Protein AF-A0A7X1LPP1-F1 (afdb_monomer_lite)

Structure (mmCIF, N/CA/C/O backbone):
data_AF-A0A7X1LPP1-F1
#
_entry.id   AF-A0A7X1LPP1-F1
#
loop_
_atom_site.group_PDB
_atom_site.id
_atom_site.type_symbol
_atom_site.label_atom_id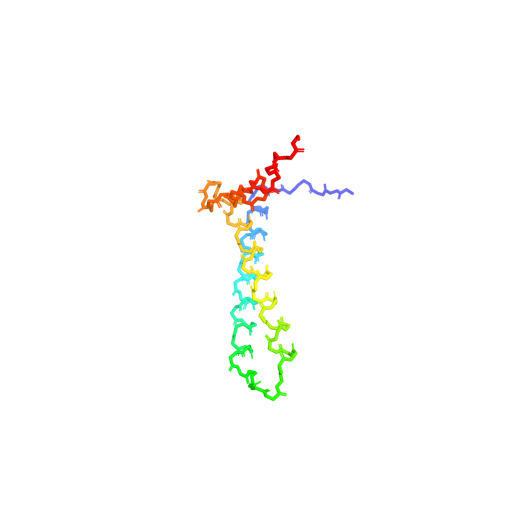
_atom_site.label_alt_id
_atom_site.label_comp_id
_atom_site.label_asym_id
_atom_site.label_entity_id
_atom_site.label_seq_id
_atom_site.pdbx_PDB_ins_code
_atom_site.Cartn_x
_atom_site.Cartn_y
_atom_site.Cartn_z
_atom_site.occupancy
_atom_site.B_iso_or_equiv
_atom_site.auth_seq_id
_atom_site.auth_comp_id
_atom_site.auth_asym_id
_atom_site.auth_atom_id
_atom_site.pdbx_PDB_model_num
ATOM 1 N N . MET A 1 1 ? 29.010 12.708 -6.241 1.00 47.41 1 MET A N 1
ATOM 2 C CA . MET A 1 1 ? 29.017 11.731 -7.346 1.00 47.41 1 MET A CA 1
ATOM 3 C C . MET A 1 1 ? 27.863 10.787 -7.102 1.00 47.41 1 MET A C 1
ATOM 5 O O . MET A 1 1 ? 27.934 10.008 -6.163 1.00 47.41 1 MET A O 1
ATOM 9 N N . THR A 1 2 ? 26.758 10.926 -7.829 1.00 56.72 2 THR A N 1
ATOM 10 C CA . THR A 1 2 ? 25.744 9.869 -7.843 1.00 56.72 2 THR A CA 1
ATOM 11 C C . THR A 1 2 ? 26.350 8.718 -8.625 1.00 56.72 2 THR A C 1
ATOM 13 O O . THR A 1 2 ? 26.602 8.860 -9.819 1.00 56.72 2 THR A O 1
ATOM 16 N N . ASP A 1 3 ? 26.668 7.632 -7.925 1.00 79.94 3 ASP A N 1
ATOM 17 C CA . ASP A 1 3 ? 27.076 6.385 -8.563 1.00 79.94 3 ASP A CA 1
ATOM 18 C C . ASP A 1 3 ? 26.017 6.011 -9.598 1.00 79.94 3 ASP A C 1
ATOM 20 O O . ASP A 1 3 ? 24.817 6.065 -9.306 1.00 79.94 3 ASP A O 1
ATOM 24 N N . VAL A 1 4 ? 26.449 5.699 -10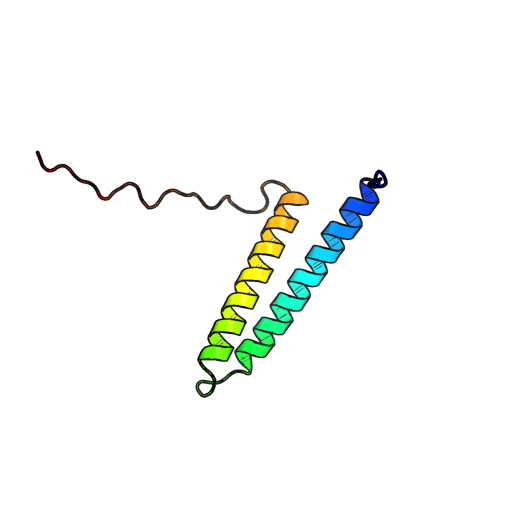.818 1.00 79.69 4 VAL A N 1
ATOM 25 C CA . VAL A 1 4 ? 25.536 5.238 -11.863 1.00 79.69 4 VAL A CA 1
ATOM 26 C C . VAL A 1 4 ? 24.982 3.901 -11.388 1.00 79.69 4 VAL A C 1
ATOM 28 O O . VAL A 1 4 ? 25.704 2.916 -11.277 1.00 79.69 4 VAL A O 1
ATOM 31 N N . VAL A 1 5 ? 23.701 3.890 -11.032 1.00 81.25 5 VAL 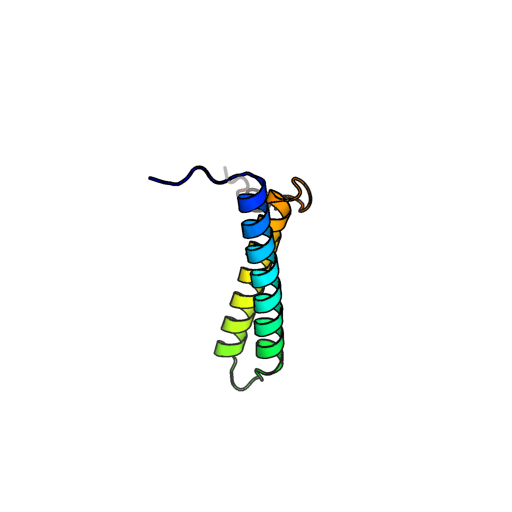A N 1
ATOM 32 C CA . VAL A 1 5 ? 23.030 2.701 -10.514 1.00 81.25 5 VAL A CA 1
ATOM 33 C C . VAL A 1 5 ? 22.569 1.853 -11.695 1.00 81.25 5 VAL A C 1
ATOM 35 O O . VAL A 1 5 ? 21.893 2.365 -12.587 1.00 81.25 5 VAL A O 1
ATOM 38 N N . ASP A 1 6 ? 22.914 0.564 -11.689 1.00 87.56 6 ASP A N 1
ATOM 39 C CA . ASP A 1 6 ? 22.400 -0.394 -12.672 1.00 87.56 6 ASP A CA 1
ATOM 40 C C . ASP A 1 6 ? 20.861 -0.468 -12.605 1.00 87.56 6 ASP A C 1
ATOM 42 O O . ASP A 1 6 ? 20.251 -0.319 -11.539 1.00 87.56 6 ASP A O 1
ATOM 46 N N . SER A 1 7 ? 20.226 -0.715 -13.750 1.00 89.94 7 SER A N 1
ATOM 47 C CA . SER A 1 7 ? 18.774 -0.868 -13.864 1.00 89.94 7 SER A CA 1
ATOM 48 C C . SER A 1 7 ? 18.222 -1.950 -12.930 1.00 89.94 7 SER A C 1
ATOM 50 O O . SER A 1 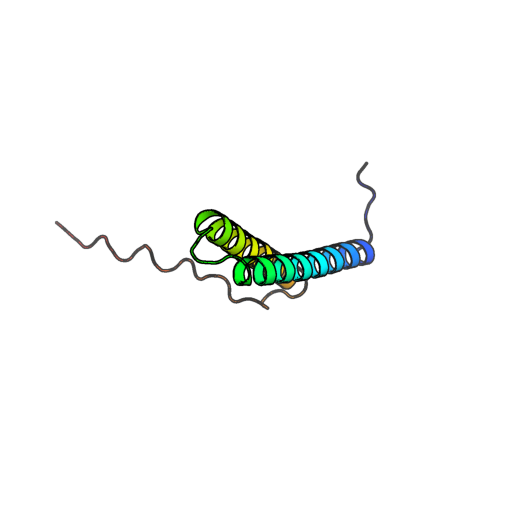7 ? 17.156 -1.756 -12.345 1.00 89.94 7 SER A O 1
ATOM 52 N N . ASP A 1 8 ? 18.966 -3.031 -12.692 1.00 93.06 8 ASP A N 1
ATOM 53 C CA . ASP A 1 8 ? 18.577 -4.082 -11.747 1.00 93.06 8 ASP A CA 1
ATOM 54 C C . ASP A 1 8 ? 18.545 -3.577 -10.304 1.00 93.06 8 ASP A C 1
ATOM 56 O O . ASP A 1 8 ? 17.676 -3.950 -9.511 1.00 93.06 8 ASP A O 1
ATOM 60 N N . GLU A 1 9 ? 19.483 -2.705 -9.940 1.00 95.44 9 GLU A N 1
ATOM 61 C CA . GLU A 1 9 ? 19.517 -2.115 -8.607 1.00 95.44 9 GLU A CA 1
ATOM 62 C C . GLU A 1 9 ? 18.396 -1.085 -8.422 1.00 95.44 9 GLU A C 1
ATOM 64 O O . GLU A 1 9 ? 17.776 -1.036 -7.356 1.00 95.44 9 GLU A O 1
ATOM 69 N N . LEU A 1 10 ? 18.058 -0.319 -9.464 1.00 94.31 10 LEU A N 1
ATOM 70 C CA . LEU A 1 10 ? 16.865 0.531 -9.452 1.00 94.31 10 LEU A CA 1
ATOM 71 C C . LEU A 1 10 ? 15.591 -0.306 -9.285 1.00 94.31 10 LEU A C 1
ATOM 73 O O . LEU A 1 10 ? 14.770 -0.001 -8.415 1.00 94.31 10 LEU A O 1
ATOM 77 N N . LEU A 1 11 ? 15.452 -1.393 -10.048 1.00 95.50 11 LEU A N 1
ATOM 78 C CA . LEU A 1 11 ? 14.308 -2.298 -9.964 1.00 95.50 11 LEU A CA 1
ATOM 79 C C . LEU A 1 11 ? 14.174 -2.903 -8.561 1.00 95.50 11 LEU A C 1
ATOM 81 O O . LEU A 1 11 ? 13.089 -2.858 -7.975 1.00 95.50 11 LEU A O 1
ATOM 85 N N . ARG A 1 12 ? 15.276 -3.390 -7.973 1.00 96.12 12 ARG A N 1
ATOM 86 C CA . ARG A 1 12 ? 15.296 -3.907 -6.594 1.00 96.12 12 ARG A CA 1
ATOM 87 C C . ARG A 1 12 ? 14.837 -2.863 -5.579 1.00 96.12 12 ARG A C 1
ATOM 89 O O . ARG A 1 12 ? 14.051 -3.178 -4.685 1.00 96.12 12 ARG A O 1
ATOM 96 N N . ARG A 1 13 ? 15.288 -1.612 -5.705 1.00 96.44 13 ARG A N 1
ATOM 97 C CA . ARG A 1 13 ? 14.883 -0.522 -4.799 1.00 96.44 13 ARG A CA 1
ATOM 98 C C . ARG A 1 13 ? 13.404 -0.183 -4.924 1.00 96.44 13 ARG A C 1
ATOM 100 O O . ARG A 1 13 ? 12.747 -0.015 -3.898 1.00 96.44 13 ARG A O 1
ATOM 107 N N . ILE A 1 14 ? 12.877 -0.122 -6.145 1.00 96.38 14 ILE A N 1
ATOM 108 C CA . ILE A 1 14 ? 11.457 0.153 -6.399 1.00 96.38 14 ILE A CA 1
ATOM 109 C C . ILE A 1 14 ? 10.592 -0.982 -5.841 1.00 96.38 14 ILE A C 1
ATOM 111 O O . ILE A 1 14 ? 9.622 -0.724 -5.128 1.00 96.38 14 ILE A O 1
ATOM 115 N N . GLN A 1 15 ? 10.969 -2.239 -6.081 1.00 97.06 15 GLN A N 1
ATOM 116 C CA . GLN A 1 15 ? 10.265 -3.396 -5.524 1.00 97.06 15 GLN A CA 1
ATOM 117 C C . GLN A 1 15 ? 10.299 -3.408 -3.989 1.00 97.06 15 GLN A C 1
ATOM 119 O O . GLN A 1 15 ? 9.276 -3.668 -3.356 1.00 97.06 15 GLN A O 1
ATOM 124 N N . ARG A 1 16 ? 11.437 -3.055 -3.376 1.00 97.75 16 ARG A N 1
ATOM 125 C CA . ARG A 1 16 ? 11.544 -2.914 -1.916 1.00 97.75 16 ARG A CA 1
ATOM 126 C C . ARG A 1 16 ? 10.647 -1.798 -1.382 1.00 97.75 16 ARG A C 1
ATOM 128 O O . ARG A 1 16 ? 9.964 -1.995 -0.381 1.00 97.75 16 ARG A O 1
ATOM 135 N N . ALA A 1 17 ? 10.620 -0.643 -2.045 1.00 97.56 17 ALA A N 1
ATOM 136 C CA . ALA A 1 17 ? 9.739 0.463 -1.677 1.00 97.56 17 ALA A CA 1
ATOM 137 C C . ALA A 1 17 ? 8.259 0.062 -1.775 1.00 97.56 17 ALA A C 1
ATOM 139 O O . ALA A 1 17 ? 7.473 0.388 -0.890 1.00 97.56 17 ALA A O 1
ATOM 140 N N . ARG A 1 18 ? 7.893 -0.714 -2.800 1.00 97.19 18 ARG A N 1
ATOM 141 C CA . ARG A 1 18 ? 6.539 -1.248 -2.982 1.00 97.19 18 ARG A CA 1
ATOM 142 C C . ARG A 1 18 ? 6.150 -2.208 -1.860 1.00 97.19 18 ARG A C 1
ATOM 144 O O . ARG A 1 18 ? 5.055 -2.089 -1.321 1.00 97.19 18 ARG A O 1
ATOM 151 N N . ALA A 1 19 ? 7.040 -3.130 -1.493 1.00 98.12 19 ALA A N 1
ATOM 152 C CA . ALA A 1 19 ? 6.813 -4.043 -0.373 1.00 98.12 19 ALA A CA 1
ATOM 153 C C . ALA A 1 19 ? 6.620 -3.277 0.946 1.00 98.12 19 ALA A C 1
ATOM 155 O O . ALA A 1 19 ? 5.670 -3.547 1.677 1.00 98.12 19 ALA A O 1
ATOM 156 N N . CYS A 1 20 ? 7.459 -2.266 1.191 1.00 98.06 20 CYS A N 1
ATOM 157 C CA . CYS A 1 20 ? 7.351 -1.381 2.350 1.00 98.06 20 CYS A CA 1
ATOM 158 C C . CYS A 1 20 ? 6.007 -0.633 2.385 1.00 98.06 20 CYS A C 1
ATOM 160 O O . CYS A 1 20 ? 5.327 -0.644 3.407 1.00 98.06 20 CYS A O 1
ATOM 162 N N . ALA A 1 21 ? 5.572 -0.046 1.263 1.00 97.75 21 ALA A N 1
ATOM 163 C CA . ALA A 1 21 ? 4.285 0.646 1.189 1.00 97.75 21 ALA A CA 1
ATOM 164 C C . ALA A 1 21 ? 3.108 -0.289 1.513 1.00 97.75 21 ALA A C 1
ATOM 166 O O . ALA A 1 21 ? 2.227 0.079 2.282 1.00 97.75 21 ALA A O 1
ATOM 167 N N . GLN A 1 22 ? 3.122 -1.519 0.992 1.00 97.81 22 GLN A N 1
ATOM 168 C CA . GLN A 1 22 ? 2.083 -2.514 1.279 1.00 97.81 22 GLN A CA 1
ATOM 169 C C . GLN A 1 22 ? 2.079 -2.969 2.744 1.00 97.81 22 GLN A C 1
ATOM 171 O O . GLN A 1 22 ? 1.023 -3.254 3.305 1.00 97.81 22 GLN A O 1
ATOM 176 N N . GLU A 1 23 ? 3.252 -3.094 3.362 1.00 98.25 23 GLU A N 1
ATOM 177 C CA . GLU A 1 23 ? 3.366 -3.463 4.772 1.00 98.25 23 GLU A CA 1
ATOM 178 C C . GLU A 1 23 ? 2.847 -2.353 5.688 1.00 98.25 23 GLU A C 1
ATOM 180 O O . GLU A 1 23 ? 2.037 -2.622 6.576 1.00 98.25 23 GLU A O 1
ATOM 185 N N . GLU A 1 24 ? 3.232 -1.105 5.426 1.00 98.25 24 GLU A N 1
ATOM 186 C CA . GLU A 1 24 ? 2.741 0.046 6.180 1.00 98.25 24 GLU A CA 1
ATOM 187 C C . GLU A 1 24 ? 1.237 0.273 5.971 1.00 98.25 24 GLU A C 1
ATOM 189 O O . GLU A 1 24 ? 0.522 0.499 6.945 1.00 98.25 24 GLU A O 1
ATOM 194 N N . GLU A 1 25 ? 0.714 0.134 4.748 1.00 97.81 25 GLU A N 1
ATOM 195 C CA . GLU A 1 25 ? -0.733 0.175 4.483 1.00 97.81 25 GLU A CA 1
ATOM 196 C C . GLU A 1 25 ? -1.490 -0.817 5.379 1.00 97.81 25 GLU A C 1
ATOM 198 O O . GLU A 1 25 ? -2.432 -0.428 6.074 1.00 97.81 25 GLU A O 1
ATOM 203 N N . ARG A 1 26 ? -1.054 -2.086 5.406 1.00 97.62 26 ARG A N 1
ATOM 204 C CA . ARG A 1 26 ? -1.658 -3.124 6.257 1.00 97.62 26 ARG A CA 1
ATOM 205 C C . ARG A 1 26 ? -1.568 -2.754 7.733 1.00 97.62 26 ARG A C 1
ATOM 207 O O . ARG A 1 26 ? -2.573 -2.788 8.433 1.00 97.62 26 ARG A O 1
ATOM 214 N N . ARG A 1 27 ? -0.396 -2.315 8.193 1.00 97.69 27 ARG A N 1
ATOM 215 C CA . ARG A 1 27 ? -0.170 -1.896 9.582 1.00 97.69 27 ARG A CA 1
ATOM 216 C C . ARG A 1 27 ? -1.107 -0.766 10.014 1.00 97.69 27 ARG A C 1
ATOM 218 O O . ARG A 1 27 ? -1.642 -0.796 11.123 1.00 97.69 27 ARG A O 1
ATOM 225 N N . TRP A 1 28 ? -1.296 0.242 9.166 1.00 96.50 28 TRP A N 1
ATOM 226 C CA . TRP A 1 28 ? -2.185 1.366 9.460 1.00 96.50 28 TRP A CA 1
ATOM 227 C C . TRP A 1 28 ? -3.661 0.986 9.357 1.00 96.50 28 TRP A C 1
ATOM 229 O O . TRP A 1 28 ? -4.459 1.502 10.140 1.00 96.50 28 TRP A O 1
ATOM 239 N N . ARG A 1 29 ? -4.022 0.051 8.470 1.00 94.88 29 ARG A N 1
ATOM 240 C CA . ARG A 1 29 ? -5.373 -0.518 8.398 1.00 94.88 29 ARG A CA 1
ATOM 241 C C . ARG A 1 29 ? -5.712 -1.282 9.680 1.00 94.88 29 ARG A C 1
ATOM 243 O O . ARG A 1 29 ? -6.693 -0.931 10.331 1.00 94.88 29 ARG A O 1
ATOM 250 N N . ASP A 1 30 ? -4.839 -2.187 10.118 1.00 95.50 30 ASP A N 1
ATOM 251 C CA . ASP A 1 30 ? -4.999 -2.927 11.377 1.00 95.50 30 ASP A CA 1
ATOM 252 C C . ASP A 1 30 ? -5.095 -1.979 12.580 1.00 95.50 30 ASP A C 1
ATOM 254 O O . ASP A 1 30 ? -5.890 -2.181 13.499 1.00 95.50 30 ASP A O 1
ATOM 258 N N . ARG A 1 31 ? -4.285 -0.911 12.591 1.00 93.94 31 ARG A N 1
ATOM 259 C CA . ARG A 1 31 ? -4.349 0.108 13.643 1.00 93.94 31 ARG A CA 1
ATOM 260 C C . ARG A 1 31 ? -5.681 0.850 13.621 1.00 93.94 31 ARG A C 1
ATOM 262 O O . ARG A 1 31 ? -6.267 1.033 14.680 1.00 93.94 31 ARG A O 1
ATOM 269 N N . ARG A 1 32 ? -6.161 1.264 12.448 1.00 91.94 32 ARG A N 1
ATOM 270 C CA . ARG A 1 32 ? -7.454 1.942 12.291 1.00 91.94 32 ARG A CA 1
ATOM 271 C C . ARG A 1 32 ? -8.609 1.082 12.795 1.00 91.94 32 ARG A C 1
ATOM 273 O O . ARG A 1 32 ? -9.496 1.615 13.443 1.00 91.94 32 ARG A O 1
ATOM 280 N N . GLU A 1 33 ? -8.589 -0.221 12.529 1.00 90.50 33 GLU A N 1
ATOM 281 C CA . GLU A 1 33 ? -9.621 -1.160 12.994 1.00 90.50 33 GLU A CA 1
ATOM 282 C C . GLU A 1 33 ? -9.645 -1.314 14.519 1.00 90.50 33 GLU A C 1
ATOM 284 O O . GLU A 1 33 ? -10.702 -1.530 15.108 1.00 90.50 33 GLU A O 1
ATOM 289 N N . ARG A 1 34 ? -8.488 -1.164 15.174 1.00 91.94 34 ARG A N 1
ATOM 290 C CA . ARG A 1 34 ? -8.377 -1.174 16.642 1.00 91.94 34 ARG A CA 1
ATOM 291 C C . ARG A 1 34 ? -8.767 0.156 17.284 1.00 91.94 34 ARG A C 1
ATOM 293 O O . ARG A 1 34 ? -9.052 0.183 18.479 1.00 91.94 34 ARG A O 1
ATOM 300 N N . LEU A 1 35 ? -8.756 1.248 16.521 1.00 90.94 35 LEU A N 1
ATOM 301 C CA . LEU A 1 35 ? -9.149 2.568 17.002 1.00 90.94 35 LEU A CA 1
ATOM 302 C C . LEU A 1 35 ? -10.675 2.672 16.999 1.00 90.94 35 LEU A C 1
ATOM 304 O O . LEU A 1 35 ? -11.328 2.654 15.957 1.00 90.94 35 LEU A O 1
ATOM 308 N N . GLY A 1 36 ? -11.246 2.753 18.197 1.00 76.88 36 GLY A N 1
ATOM 309 C CA . GLY A 1 36 ? -12.686 2.863 18.391 1.00 76.88 36 GLY A CA 1
ATOM 310 C C . GLY A 1 36 ? -13.212 4.304 18.317 1.00 76.88 36 GLY A C 1
ATOM 311 O O . GLY A 1 36 ? -12.449 5.256 18.145 1.00 76.88 36 GLY A O 1
ATOM 312 N N . PRO A 1 37 ? -14.525 4.495 18.551 1.00 75.75 37 PRO A N 1
ATOM 313 C CA . PRO A 1 37 ? -15.178 5.811 18.581 1.00 75.75 37 PRO A CA 1
ATOM 314 C C . PRO A 1 37 ? -14.598 6.791 19.612 1.00 75.75 37 PRO A C 1
ATOM 316 O O . PRO A 1 37 ? -14.840 7.990 19.517 1.00 75.75 37 PRO A O 1
ATOM 319 N N . ALA A 1 38 ? -13.852 6.285 20.599 1.00 86.25 38 ALA A N 1
ATOM 320 C CA . ALA A 1 38 ? -13.190 7.079 21.630 1.00 86.25 38 ALA A CA 1
ATOM 321 C C . ALA A 1 38 ? -11.967 7.857 21.109 1.00 86.25 38 ALA A C 1
ATOM 323 O O . ALA A 1 38 ? -11.565 8.839 21.728 1.00 86.25 38 ALA A O 1
ATOM 324 N N . GLU A 1 39 ? -11.397 7.456 19.968 1.00 88.62 39 GLU A N 1
ATOM 325 C CA . GLU A 1 39 ? -10.191 8.063 19.392 1.00 88.62 39 GLU A CA 1
ATOM 326 C C . GLU A 1 39 ? -10.423 8.511 17.933 1.00 88.62 39 GLU A C 1
ATOM 328 O O . GLU A 1 39 ? -9.737 8.057 17.011 1.00 88.62 39 GLU A O 1
ATOM 333 N N . PRO A 1 40 ? -11.393 9.412 17.680 1.00 90.06 40 PRO A N 1
ATOM 334 C CA . PRO A 1 40 ? -11.812 9.760 16.323 1.00 90.06 40 PRO A CA 1
ATOM 335 C C . PRO A 1 40 ? -10.705 10.443 15.511 1.00 90.06 40 PRO A C 1
ATOM 337 O O . PRO A 1 40 ? -10.624 10.247 14.300 1.00 90.06 40 PRO A O 1
ATOM 340 N N . GLU A 1 41 ? -9.835 11.220 16.159 1.00 93.25 41 GLU A N 1
ATOM 341 C CA . GLU A 1 41 ? -8.740 11.910 15.472 1.00 93.25 41 GLU A CA 1
ATOM 342 C C . GLU A 1 41 ? -7.620 10.946 15.067 1.00 93.25 41 GLU A C 1
ATOM 344 O O . GLU A 1 41 ? -7.173 10.959 13.921 1.00 93.25 41 GLU A O 1
ATOM 349 N N . ALA A 1 42 ? -7.246 10.015 15.949 1.00 92.75 42 ALA A N 1
ATOM 350 C CA . ALA A 1 42 ? -6.290 8.964 15.611 1.00 92.75 42 ALA A CA 1
ATOM 351 C C . ALA A 1 42 ? -6.829 8.054 14.492 1.00 92.75 42 ALA A C 1
ATOM 353 O O . ALA A 1 42 ? -6.073 7.626 13.617 1.00 92.75 42 ALA A O 1
ATOM 354 N N . ALA A 1 43 ? -8.140 7.780 14.479 1.00 92.44 43 ALA A N 1
ATOM 355 C CA . ALA A 1 43 ? -8.777 7.004 13.417 1.00 92.44 43 ALA A CA 1
ATOM 356 C C . ALA A 1 43 ? -8.719 7.723 12.056 1.00 92.44 43 ALA A C 1
ATOM 358 O O . ALA A 1 43 ? -8.505 7.076 11.025 1.00 92.44 43 ALA A O 1
ATOM 359 N N . ARG A 1 44 ? -8.870 9.057 12.040 1.00 92.81 44 ARG A N 1
ATOM 360 C CA . ARG A 1 44 ? -8.698 9.886 10.834 1.00 92.81 44 ARG A CA 1
ATOM 361 C C . ARG A 1 44 ? -7.253 9.902 10.357 1.00 92.81 44 ARG A C 1
ATOM 363 O O . ARG A 1 44 ? -7.026 9.709 9.164 1.00 92.81 44 ARG A O 1
ATOM 370 N N . GLU A 1 45 ? -6.287 10.070 11.261 1.00 95.62 45 GLU A N 1
ATOM 371 C CA . GLU A 1 45 ? -4.867 9.998 10.903 1.00 95.62 45 GLU A CA 1
ATOM 372 C C . GLU A 1 45 ? -4.541 8.637 10.276 1.00 95.62 45 GLU A C 1
ATOM 374 O O . GLU A 1 45 ? -3.961 8.576 9.191 1.00 95.62 45 GLU A O 1
ATOM 379 N N . ALA A 1 46 ? -4.973 7.543 10.910 1.00 95.25 46 ALA A N 1
ATOM 380 C CA . ALA A 1 46 ? -4.750 6.199 10.396 1.00 95.25 46 ALA A CA 1
ATOM 381 C C . ALA A 1 46 ? -5.383 6.004 9.007 1.00 95.25 46 ALA A C 1
ATOM 383 O O . ALA A 1 46 ? -4.747 5.435 8.121 1.00 95.25 46 ALA A O 1
ATOM 384 N N . ALA A 1 47 ? -6.591 6.531 8.773 1.00 94.94 47 ALA A N 1
ATOM 385 C CA . ALA A 1 47 ? -7.216 6.514 7.450 1.00 94.94 47 ALA A CA 1
ATOM 386 C C . ALA A 1 47 ? -6.403 7.303 6.406 1.00 94.94 47 ALA A C 1
ATOM 388 O O . ALA A 1 47 ? -6.203 6.819 5.292 1.00 94.94 47 ALA A O 1
ATOM 389 N N . GLY A 1 48 ? -5.883 8.479 6.768 1.00 97.19 48 GLY A N 1
ATOM 390 C CA . GLY A 1 48 ? -5.009 9.271 5.900 1.00 97.19 48 GLY A CA 1
ATOM 391 C C . GLY A 1 48 ? -3.710 8.542 5.545 1.00 97.19 48 GLY A C 1
ATOM 392 O O . GLY A 1 48 ? -3.293 8.552 4.387 1.00 97.19 48 GLY A O 1
ATOM 393 N N . ARG A 1 49 ? -3.099 7.848 6.513 1.00 97.56 49 ARG A N 1
ATOM 394 C CA . ARG A 1 49 ? -1.894 7.030 6.292 1.00 97.56 49 ARG A CA 1
ATOM 395 C C . ARG A 1 49 ? -2.162 5.859 5.352 1.00 97.56 49 ARG A C 1
ATOM 397 O O . ARG A 1 49 ? -1.366 5.647 4.443 1.00 97.56 49 ARG A O 1
ATOM 404 N N . VAL A 1 50 ? -3.280 5.146 5.523 1.00 97.56 50 VAL A N 1
ATOM 405 C CA . VAL A 1 50 ? -3.692 4.067 4.604 1.00 97.56 50 VAL A CA 1
ATOM 406 C C . VAL A 1 50 ? -3.774 4.593 3.170 1.00 97.56 50 VAL A C 1
ATOM 408 O O . VAL A 1 50 ? -3.109 4.054 2.289 1.00 97.56 50 VAL A O 1
ATOM 411 N N . LEU A 1 51 ? -4.495 5.696 2.948 1.00 97.50 51 LEU A N 1
ATOM 412 C CA . LEU A 1 51 ? -4.623 6.298 1.617 1.00 97.50 51 LEU A CA 1
ATOM 413 C C . LEU A 1 51 ? -3.269 6.731 1.038 1.00 97.50 51 LEU A C 1
ATOM 415 O O . LEU A 1 51 ? -3.011 6.530 -0.147 1.00 97.50 51 LEU A O 1
ATOM 419 N N . ALA A 1 52 ? -2.386 7.303 1.860 1.00 97.88 52 ALA A N 1
ATOM 420 C CA . ALA A 1 52 ? -1.062 7.721 1.415 1.00 97.88 52 ALA A CA 1
ATOM 421 C C . ALA A 1 52 ? -0.225 6.534 0.909 1.00 97.88 52 ALA A C 1
ATOM 423 O O . ALA A 1 52 ? 0.346 6.606 -0.182 1.00 97.88 52 ALA A O 1
ATOM 424 N N . TYR A 1 53 ? -0.180 5.429 1.660 1.00 98.00 53 TYR A N 1
ATOM 425 C CA . TYR A 1 53 ? 0.569 4.239 1.251 1.00 98.00 53 TYR A CA 1
ATOM 426 C C . TYR A 1 53 ? -0.064 3.522 0.050 1.00 98.00 53 TYR A C 1
ATOM 428 O O . TYR A 1 53 ? 0.673 3.059 -0.822 1.00 98.00 53 TYR A O 1
ATOM 436 N N . GLU A 1 54 ? -1.396 3.523 -0.072 1.00 96.94 54 GLU A N 1
ATOM 437 C CA . GLU A 1 54 ? -2.091 3.036 -1.273 1.00 96.94 54 GLU A CA 1
ATOM 438 C C . GLU A 1 54 ? -1.695 3.842 -2.522 1.00 96.94 54 GLU A C 1
ATOM 440 O O . GLU A 1 54 ? -1.383 3.265 -3.567 1.00 96.94 54 GLU A O 1
ATOM 445 N N . VAL A 1 55 ? -1.662 5.178 -2.429 1.00 97.25 55 VAL A N 1
ATOM 446 C CA . VAL A 1 55 ? -1.254 6.053 -3.543 1.00 97.25 55 VAL A CA 1
ATOM 447 C C . VAL A 1 55 ? 0.204 5.812 -3.927 1.00 97.25 55 VAL A C 1
ATOM 449 O O . VAL A 1 55 ? 0.499 5.661 -5.113 1.00 97.25 55 VAL A O 1
ATOM 452 N N . VAL A 1 56 ? 1.112 5.717 -2.950 1.00 97.06 56 VAL A N 1
ATOM 453 C CA . VAL A 1 56 ? 2.521 5.375 -3.208 1.00 97.06 56 VAL A CA 1
ATOM 454 C C . VAL A 1 56 ? 2.621 4.023 -3.915 1.00 97.06 56 VAL A C 1
ATOM 456 O O . VAL A 1 56 ? 3.315 3.914 -4.925 1.00 97.06 56 VAL A O 1
ATOM 459 N N . GLY A 1 57 ? 1.886 3.013 -3.445 1.00 96.50 57 GLY A N 1
ATOM 460 C CA . GLY A 1 57 ? 1.823 1.697 -4.078 1.00 96.50 57 GLY A CA 1
ATOM 461 C C . GLY A 1 57 ? 1.386 1.768 -5.543 1.00 96.50 57 GLY A C 1
ATOM 462 O O . GLY A 1 57 ? 2.034 1.164 -6.396 1.00 96.50 57 GLY A O 1
ATOM 463 N N . ARG A 1 58 ? 0.352 2.561 -5.855 1.00 95.19 58 ARG A N 1
ATOM 464 C CA . ARG A 1 58 ? -0.127 2.768 -7.235 1.00 95.19 58 ARG A CA 1
ATOM 465 C C . ARG A 1 58 ? 0.908 3.441 -8.128 1.00 95.19 58 ARG A C 1
ATOM 467 O O . ARG A 1 58 ? 1.092 3.013 -9.262 1.00 95.19 58 ARG A O 1
ATOM 474 N N . VAL A 1 59 ? 1.597 4.466 -7.631 1.00 96.38 59 VAL A N 1
ATOM 475 C CA . VAL A 1 59 ? 2.652 5.149 -8.397 1.00 96.38 59 VAL A CA 1
ATOM 476 C C . VAL A 1 59 ? 3.810 4.195 -8.691 1.00 96.38 59 VAL A C 1
ATOM 478 O O . VAL A 1 59 ? 4.274 4.130 -9.825 1.00 96.38 59 VAL A O 1
ATOM 481 N N . LEU A 1 60 ? 4.253 3.415 -7.701 1.00 96.50 60 LEU A N 1
ATOM 482 C CA . LEU A 1 60 ? 5.315 2.423 -7.897 1.00 96.50 60 LEU A CA 1
ATOM 483 C C . LEU A 1 60 ? 4.887 1.311 -8.865 1.00 96.50 60 LEU A C 1
ATOM 485 O O . LEU A 1 60 ? 5.682 0.881 -9.694 1.00 96.50 60 LEU A O 1
ATOM 489 N N . ASP A 1 61 ? 3.632 0.871 -8.786 1.00 95.75 61 ASP A N 1
ATOM 490 C CA . ASP A 1 61 ? 3.043 -0.078 -9.731 1.00 95.75 61 ASP A CA 1
ATOM 491 C C . ASP A 1 61 ? 3.037 0.456 -11.167 1.00 95.75 61 ASP A C 1
ATOM 493 O O . ASP A 1 61 ? 3.346 -0.298 -12.080 1.00 95.75 61 ASP A O 1
ATOM 497 N N . GLU A 1 62 ? 2.709 1.732 -11.365 1.00 95.25 62 GLU A N 1
ATOM 498 C CA . GLU A 1 62 ? 2.702 2.377 -12.682 1.00 95.25 62 GLU A CA 1
ATOM 499 C C . GLU A 1 62 ? 4.123 2.547 -13.244 1.00 95.25 62 GLU A C 1
ATOM 501 O O . GLU A 1 62 ? 4.345 2.358 -14.435 1.00 95.25 62 GLU A O 1
ATOM 506 N N . ILE A 1 63 ? 5.112 2.834 -12.386 1.00 93.75 63 ILE A N 1
ATOM 507 C CA . ILE A 1 63 ? 6.530 2.866 -12.782 1.00 93.75 63 ILE A CA 1
ATOM 508 C C . ILE A 1 63 ? 6.992 1.479 -13.257 1.00 93.75 63 ILE A C 1
ATOM 510 O O . ILE A 1 63 ? 7.713 1.374 -14.247 1.00 93.75 63 ILE A O 1
ATOM 514 N N . LEU A 1 64 ? 6.592 0.414 -12.555 1.00 93.81 64 LEU A N 1
ATOM 515 C CA . LEU A 1 64 ? 6.953 -0.966 -12.902 1.00 93.81 64 LEU A CA 1
ATOM 516 C C . LEU A 1 64 ? 6.143 -1.524 -14.076 1.00 93.81 64 LEU A C 1
ATOM 518 O O . LEU A 1 64 ? 6.604 -2.410 -14.792 1.00 93.81 64 LEU A O 1
ATOM 522 N N . THR A 1 65 ? 4.901 -1.083 -14.228 1.00 93.62 65 THR A N 1
ATOM 523 C CA . THR A 1 65 ? 3.948 -1.583 -15.217 1.00 93.62 65 THR A CA 1
ATOM 524 C C . THR A 1 65 ? 3.100 -0.412 -15.710 1.00 93.62 65 THR A C 1
ATOM 526 O O . THR A 1 65 ? 2.006 -0.186 -15.190 1.00 93.62 65 THR A O 1
ATOM 529 N N . PRO A 1 66 ? 3.594 0.340 -16.709 1.00 92.50 66 PRO A N 1
ATOM 530 C CA . PRO A 1 66 ? 2.859 1.468 -17.265 1.00 92.50 66 PRO A CA 1
ATOM 531 C C . 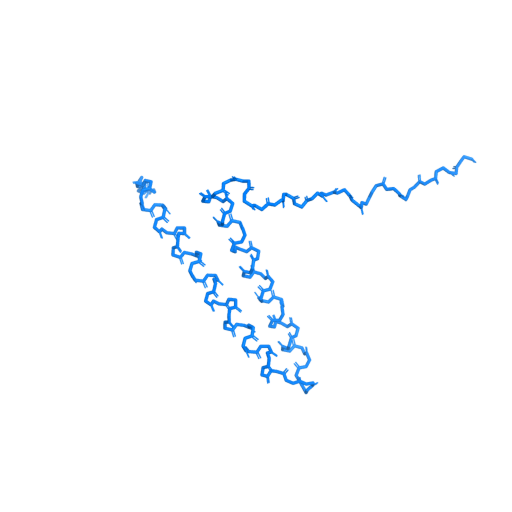PRO A 1 66 ? 1.493 1.041 -17.815 1.00 92.50 66 PRO A C 1
ATOM 533 O O . PRO A 1 66 ? 1.377 0.019 -18.493 1.00 92.50 66 PRO A O 1
ATOM 536 N N . GLY A 1 67 ? 0.456 1.824 -17.532 1.00 90.88 67 GLY A N 1
ATOM 537 C CA . GLY A 1 67 ? -0.933 1.558 -17.901 1.00 90.88 67 GLY A CA 1
ATOM 538 C C . GLY A 1 67 ? -1.676 0.614 -16.954 1.00 90.88 67 GLY A C 1
ATOM 539 O O . GLY A 1 67 ? -2.819 0.254 -17.238 1.00 90.88 67 GLY A O 1
ATOM 540 N N . ARG A 1 68 ? -1.069 0.203 -15.834 1.00 90.31 68 ARG A N 1
ATOM 541 C CA . ARG A 1 68 ? -1.710 -0.697 -14.865 1.00 90.31 68 ARG A CA 1
ATOM 542 C C . ARG A 1 68 ? -2.869 -0.031 -14.139 1.00 90.31 68 ARG A C 1
ATOM 544 O O . ARG A 1 68 ? -3.855 -0.701 -13.829 1.00 90.31 68 ARG A O 1
ATOM 551 N N . HIS A 1 69 ? -2.741 1.259 -13.844 1.00 86.38 69 HIS A N 1
ATOM 552 C CA . HIS A 1 69 ? -3.786 2.017 -13.170 1.00 86.38 69 HIS A CA 1
ATOM 553 C C . HIS A 1 69 ? -4.433 2.988 -14.157 1.00 86.38 69 HIS A C 1
ATOM 555 O O . HIS A 1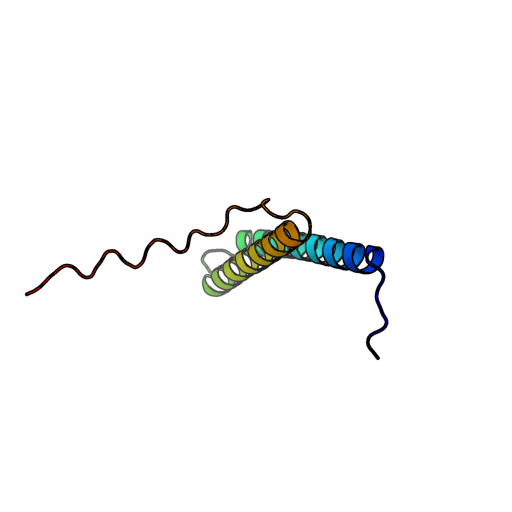 69 ? -3.720 3.714 -14.853 1.00 86.38 69 HIS A O 1
ATOM 561 N N . PRO A 1 70 ? -5.777 3.047 -14.237 1.00 79.94 70 PRO A N 1
ATOM 562 C CA . PRO A 1 70 ? -6.428 4.065 -15.042 1.00 79.94 70 PRO A CA 1
ATOM 563 C C . PRO A 1 70 ? -5.991 5.430 -14.515 1.00 79.94 70 PRO A C 1
ATOM 565 O O . PRO A 1 70 ? -6.068 5.698 -13.311 1.00 79.94 70 PRO A O 1
ATOM 568 N N . ARG A 1 71 ? -5.508 6.295 -15.413 1.00 73.31 71 ARG A N 1
ATOM 569 C CA . ARG A 1 71 ? -5.189 7.673 -15.038 1.00 73.31 71 ARG A CA 1
ATOM 570 C C . ARG A 1 71 ? -6.441 8.273 -14.403 1.00 73.31 71 ARG A C 1
ATOM 572 O O . ARG A 1 71 ? -7.509 8.141 -15.003 1.00 73.31 71 ARG A O 1
ATOM 579 N N . PRO A 1 72 ? -6.339 8.929 -13.234 1.00 65.44 72 PRO A N 1
ATOM 580 C CA . PRO A 1 72 ? -7.471 9.668 -12.709 1.00 65.44 72 PRO A CA 1
ATOM 581 C C . PRO A 1 72 ? -7.836 10.701 -13.772 1.00 65.44 72 PRO A C 1
ATOM 583 O O . PRO A 1 72 ? -7.056 11.606 -14.071 1.00 65.44 72 PRO A O 1
ATOM 586 N N . SER A 1 73 ? -8.971 10.500 -14.435 1.00 56.34 73 SER A N 1
ATOM 587 C CA . SER A 1 73 ? -9.494 11.455 -15.395 1.00 56.34 73 SER A CA 1
ATOM 588 C C . SER A 1 73 ? -9.822 12.715 -14.606 1.00 56.34 73 SER A C 1
ATOM 590 O O . SER A 1 73 ? -10.789 12.730 -13.846 1.00 56.34 73 SER A O 1
ATOM 592 N N . THR A 1 74 ? -9.004 13.759 -14.744 1.00 57.50 74 THR A N 1
ATOM 593 C CA . THR A 1 74 ? -9.224 15.085 -14.143 1.00 57.50 74 THR A CA 1
ATOM 594 C C . THR A 1 74 ? -10.400 15.810 -14.817 1.00 57.50 74 THR A C 1
ATOM 596 O O . THR A 1 74 ? -10.309 16.975 -15.184 1.00 57.50 74 THR A O 1
ATOM 599 N N . THR A 1 75 ? -11.515 15.121 -15.047 1.00 54.22 75 THR A N 1
ATOM 600 C CA . THR A 1 75 ? -12.649 15.623 -15.824 1.00 54.22 75 THR A CA 1
ATOM 601 C C . THR A 1 75 ? -13.905 15.590 -14.965 1.00 54.22 75 THR A C 1
ATOM 603 O O . THR A 1 75 ? -14.794 14.780 -15.188 1.00 54.22 75 THR A O 1
ATOM 606 N N . ALA A 1 76 ? -13.959 16.455 -13.948 1.00 53.88 76 ALA A N 1
ATOM 607 C CA . ALA A 1 76 ? -15.195 16.749 -13.216 1.00 53.88 76 ALA A CA 1
ATOM 608 C C . ALA A 1 76 ? -15.133 18.077 -12.427 1.00 53.88 76 ALA A C 1
ATOM 610 O O . ALA A 1 76 ? -15.553 18.112 -11.281 1.00 53.88 76 ALA A O 1
ATOM 611 N N . THR A 1 77 ? -14.613 19.171 -13.001 1.00 51.62 77 THR A N 1
ATOM 612 C CA . THR A 1 77 ? -14.783 20.538 -12.436 1.00 51.62 77 THR A CA 1
ATOM 613 C C . THR A 1 77 ? -14.765 21.643 -13.509 1.00 51.62 77 THR A C 1
ATOM 615 O O . THR A 1 77 ? -14.254 22.734 -13.282 1.00 51.62 77 THR A O 1
ATOM 618 N N . ALA A 1 78 ? -15.319 21.396 -14.701 1.00 53.28 78 ALA A N 1
ATOM 619 C CA . ALA A 1 78 ? -15.482 22.445 -15.723 1.00 53.28 78 ALA A CA 1
ATOM 620 C C . ALA A 1 78 ? -16.865 22.420 -16.402 1.00 53.28 78 ALA A C 1
ATOM 622 O O . ALA A 1 78 ? -16.985 22.714 -17.585 1.00 53.28 78 ALA A O 1
ATOM 623 N N . SER A 1 79 ? -17.913 22.051 -15.656 1.00 52.19 79 SER A N 1
ATOM 624 C CA . SER A 1 79 ? -19.305 22.065 -16.132 1.00 52.19 79 SER A CA 1
ATOM 625 C C . SER A 1 79 ? -20.246 22.791 -15.162 1.00 52.19 79 SER A C 1
ATOM 627 O O . SER A 1 79 ? -21.384 22.380 -15.002 1.00 52.19 79 SER A O 1
ATOM 629 N N . GLU A 1 80 ? -19.800 23.865 -14.507 1.00 50.88 80 GLU A N 1
ATOM 630 C CA . GLU A 1 80 ? -20.689 24.765 -13.748 1.00 50.88 80 GLU A CA 1
ATOM 631 C C . GLU A 1 80 ? -20.220 26.222 -13.872 1.00 50.88 80 GLU A C 1
ATOM 633 O O . GLU A 1 80 ? -19.746 26.843 -12.930 1.00 50.88 80 GLU A O 1
ATOM 638 N N . ALA A 1 81 ? -20.336 26.781 -15.073 1.00 52.00 81 ALA A N 1
ATOM 639 C CA . ALA A 1 81 ? -20.430 28.227 -15.266 1.00 52.00 81 ALA A CA 1
ATOM 640 C C . ALA A 1 81 ? -21.290 28.485 -16.506 1.00 52.00 81 ALA A C 1
ATOM 642 O O . ALA A 1 81 ? -20.831 28.953 -17.546 1.00 52.00 81 ALA A O 1
ATOM 643 N N . GLY A 1 82 ? -22.559 28.086 -16.396 1.00 48.88 82 GLY A N 1
ATOM 644 C CA . GLY A 1 82 ? -23.595 28.507 -17.320 1.00 48.88 82 GLY A CA 1
ATOM 645 C C . GLY A 1 82 ? -23.713 30.029 -17.304 1.00 48.88 82 GLY A C 1
ATOM 646 O O . GLY A 1 82 ? -24.033 30.627 -16.281 1.00 48.88 82 GLY A O 1
ATOM 647 N N . HIS A 1 83 ? -23.409 30.627 -18.450 1.00 50.81 83 HIS A N 1
ATOM 648 C CA . HIS A 1 83 ? -24.361 31.436 -19.207 1.00 50.81 83 HIS A CA 1
ATOM 649 C C . HIS A 1 83 ? -25.294 32.314 -18.348 1.00 50.81 83 HIS A C 1
ATOM 651 O O . HIS A 1 83 ? -26.428 31.946 -18.041 1.00 50.81 83 HIS A O 1
ATOM 657 N N . ARG A 1 84 ? -24.803 33.499 -17.979 1.00 48.91 84 ARG A N 1
ATOM 658 C CA . ARG A 1 84 ? -25.629 34.680 -17.712 1.00 48.91 84 ARG A CA 1
ATOM 659 C C . ARG A 1 84 ? -25.073 35.816 -18.563 1.00 48.91 84 ARG A C 1
ATOM 661 O O . ARG A 1 84 ? -24.118 36.470 -18.152 1.00 48.91 84 ARG A O 1
ATOM 668 N N . GLU A 1 85 ? -25.636 35.962 -19.755 1.00 58.75 85 GLU A N 1
ATOM 669 C CA . GLU A 1 85 ? -25.687 37.239 -20.478 1.00 58.75 85 GLU A CA 1
ATOM 670 C C . GLU A 1 85 ? -26.994 37.956 -20.128 1.00 58.75 85 GLU A C 1
ATOM 672 O O . GLU A 1 85 ? -28.005 37.249 -19.894 1.00 58.75 85 GLU A O 1
#

Secondary structure (DSSP, 8-state):
------HHHHHHHHHHHHHHHHHHHHHHHHHHHH--TT-HHHHHHHHHHHHHHHHHHHHHHHHHSTTSS------SSSS------

Organism: NCBI:txid178566

pLDDT: mean 85.68, std 16.41, range [47.41, 98.25]

Sequence (85 aa):
MTDVVDSDELLRRIQRARACAQEEERRWRDRRERLGPAEPEAAREAAGRVLAYEVVGRVLDEILTPGRHPRPSTTATASEAGHRE

Foldseek 3Di:
DPDPDDPVRVVVVLVVLLVVLVVQLVVLVVVLVVDDPVCVPSNVVSVVSNVVSVVSNVVSCCVVPPPPDDDPPPPDDDPPDDDDD

Radius of gyration: 19.28 Å; chains: 1; bounding box: 55×41×42 Å